Protein AF-A0AAF0T7L3-F1 (afdb_monomer_lite)

Structure (mmCIF, N/CA/C/O backbone):
data_AF-A0AAF0T7L3-F1
#
_entry.id   AF-A0AAF0T7L3-F1
#
loop_
_atom_site.group_PDB
_atom_site.id
_atom_site.type_symbol
_atom_site.label_atom_id
_atom_site.label_alt_id
_atom_site.label_comp_id
_atom_site.label_asym_id
_atom_site.label_entity_id
_atom_site.label_seq_id
_atom_site.pdbx_PDB_ins_code
_atom_site.Cartn_x
_atom_site.Cartn_y
_atom_site.Cartn_z
_atom_site.occupancy
_atom_site.B_iso_or_equiv
_atom_site.auth_seq_id
_atom_site.auth_comp_id
_atom_site.auth_asym_id
_atom_site.auth_atom_id
_atom_site.pdbx_PDB_model_num
ATOM 1 N N . MET A 1 1 ? -10.965 15.260 -5.613 1.00 55.06 1 MET A N 1
ATOM 2 C CA . MET A 1 1 ? -9.538 14.882 -5.713 1.00 55.06 1 MET A CA 1
ATOM 3 C C . MET A 1 1 ? -8.972 15.611 -6.918 1.00 55.06 1 MET A C 1
ATOM 5 O O . MET A 1 1 ? -9.676 15.633 -7.924 1.00 55.06 1 MET A O 1
ATOM 9 N N . PRO A 1 2 ? -7.806 16.272 -6.827 1.00 54.47 2 PRO A N 1
ATOM 10 C CA . PRO A 1 2 ? -7.209 16.888 -8.007 1.00 54.47 2 PRO A CA 1
ATOM 11 C C . PRO A 1 2 ? -6.922 15.802 -9.049 1.00 54.47 2 PRO A C 1
ATOM 13 O O . PRO A 1 2 ? -6.568 14.678 -8.690 1.00 54.47 2 PRO A O 1
ATOM 16 N N . ALA A 1 3 ? -7.136 16.120 -10.323 1.00 67.75 3 ALA A N 1
ATOM 17 C CA . ALA A 1 3 ? -6.813 15.218 -11.417 1.00 67.75 3 ALA A CA 1
ATOM 18 C C . ALA A 1 3 ? -5.291 15.032 -11.448 1.00 67.75 3 ALA A C 1
ATOM 20 O O . ALA A 1 3 ? -4.554 15.995 -11.653 1.00 67.75 3 ALA A O 1
ATOM 21 N N . VAL A 1 4 ? -4.827 13.815 -11.172 1.00 72.81 4 VAL A N 1
ATOM 22 C CA . VAL A 1 4 ? -3.407 13.473 -11.246 1.00 72.81 4 VAL A CA 1
ATOM 23 C C . VAL A 1 4 ? -3.105 13.069 -12.680 1.00 72.81 4 VAL A C 1
ATOM 25 O O . VAL A 1 4 ? -3.771 12.190 -13.228 1.00 72.81 4 VAL A O 1
ATOM 28 N N . GLU A 1 5 ? -2.133 13.732 -13.297 1.00 80.88 5 GLU A N 1
ATOM 29 C CA . GLU A 1 5 ? -1.705 13.391 -14.649 1.00 80.88 5 GLU A CA 1
ATOM 30 C C . GLU A 1 5 ? -1.101 11.974 -14.666 1.00 80.88 5 GLU A C 1
ATOM 32 O O . GLU A 1 5 ? -0.288 11.639 -13.800 1.00 80.88 5 GLU A O 1
ATOM 37 N N . PRO A 1 6 ? -1.493 11.111 -15.618 1.00 80.88 6 PRO A N 1
ATOM 38 C CA . PRO A 1 6 ? -0.963 9.757 -15.701 1.00 80.88 6 PRO A CA 1
ATOM 39 C C . PRO A 1 6 ? 0.529 9.770 -16.055 1.00 80.88 6 PRO A C 1
ATOM 41 O O . PRO A 1 6 ? 0.973 10.536 -16.911 1.00 80.88 6 PRO A O 1
ATOM 44 N N . ILE A 1 7 ? 1.310 8.887 -15.423 1.00 84.56 7 ILE A N 1
ATOM 45 C CA . ILE A 1 7 ? 2.744 8.762 -15.712 1.00 84.56 7 ILE A CA 1
ATOM 46 C C . ILE A 1 7 ? 2.921 8.119 -17.099 1.00 84.56 7 ILE A C 1
ATOM 48 O O . ILE A 1 7 ? 2.393 7.026 -17.327 1.00 84.56 7 ILE A O 1
ATOM 52 N N . PRO A 1 8 ? 3.661 8.746 -18.033 1.00 88.69 8 PRO A N 1
ATOM 53 C CA . PRO A 1 8 ? 3.904 8.167 -19.348 1.00 88.69 8 PRO A CA 1
ATOM 54 C C . PRO A 1 8 ? 4.745 6.887 -19.260 1.00 88.69 8 PRO A C 1
ATOM 56 O O . PRO A 1 8 ? 5.573 6.712 -18.364 1.00 88.69 8 PRO A O 1
ATOM 59 N N . VAL A 1 9 ? 4.572 5.995 -20.239 1.00 89.69 9 VAL A N 1
ATOM 60 C CA . VAL A 1 9 ? 5.360 4.758 -20.337 1.00 89.69 9 VAL A CA 1
ATOM 61 C C . VAL A 1 9 ? 6.842 5.099 -20.505 1.00 89.69 9 VAL A C 1
ATOM 63 O O . VAL A 1 9 ? 7.236 5.788 -21.448 1.00 89.69 9 VAL A O 1
ATOM 66 N N . LYS A 1 10 ? 7.676 4.600 -19.588 1.00 90.94 10 LYS A N 1
ATOM 67 C CA . LYS A 1 10 ? 9.114 4.881 -19.576 1.00 90.94 10 LYS A CA 1
ATOM 68 C C . LYS A 1 10 ? 9.876 3.957 -20.519 1.00 90.94 10 LYS A C 1
ATOM 70 O O . LYS A 1 10 ? 9.592 2.766 -20.615 1.00 90.94 10 LYS A O 1
ATOM 75 N N . GLN A 1 11 ? 10.891 4.515 -21.170 1.00 93.25 11 GLN A N 1
ATOM 76 C CA . GLN A 1 11 ? 11.819 3.754 -22.001 1.00 93.25 11 GLN A CA 1
ATOM 77 C C . GLN A 1 11 ? 12.811 2.971 -21.136 1.00 93.25 11 GLN A C 1
ATOM 79 O O . GLN A 1 11 ? 13.237 3.432 -20.072 1.00 93.25 11 GLN A O 1
ATOM 84 N N . VAL A 1 12 ? 13.198 1.788 -21.610 1.00 95.06 12 VAL A N 1
ATOM 85 C CA . VAL A 1 12 ? 14.233 0.973 -20.967 1.00 95.06 12 VAL A CA 1
ATOM 86 C C . VAL A 1 12 ? 15.594 1.626 -21.203 1.00 95.06 12 VAL A C 1
ATOM 88 O O . VAL A 1 12 ? 15.976 1.909 -22.334 1.00 95.06 12 VAL A O 1
ATOM 91 N N . SER A 1 13 ? 16.337 1.854 -20.125 1.00 94.69 13 SER A N 1
ATOM 92 C CA . SER A 1 13 ? 17.738 2.287 -20.162 1.00 94.69 13 SER A CA 1
ATOM 93 C C . SER A 1 13 ? 18.658 1.113 -19.835 1.00 94.69 13 SER A C 1
ATOM 95 O O . SER A 1 13 ? 18.217 0.144 -19.225 1.00 94.69 13 SER A O 1
ATOM 97 N N . TYR A 1 14 ? 19.936 1.189 -20.199 1.00 95.81 14 TYR A N 1
ATOM 98 C CA . TYR A 1 14 ? 20.910 0.138 -19.895 1.00 95.81 14 TYR A CA 1
ATOM 99 C C . TYR A 1 14 ? 21.999 0.672 -18.968 1.00 95.81 14 TYR A C 1
ATOM 101 O O . TYR A 1 14 ? 22.513 1.769 -19.171 1.00 95.81 14 TYR A O 1
ATOM 109 N N . ASN A 1 15 ? 22.357 -0.109 -17.949 1.00 93.19 15 ASN A N 1
ATOM 110 C CA . ASN A 1 15 ? 23.515 0.144 -17.096 1.00 93.19 15 ASN A CA 1
ATOM 111 C C . ASN A 1 15 ? 24.380 -1.112 -17.057 1.00 93.19 15 ASN A C 1
ATOM 113 O O . ASN A 1 15 ? 23.907 -2.154 -16.608 1.00 93.19 15 ASN A O 1
ATOM 117 N N . ASN A 1 16 ? 25.614 -1.028 -17.556 1.00 94.25 16 ASN A N 1
ATOM 118 C CA . ASN A 1 16 ? 26.521 -2.174 -17.695 1.00 94.25 16 ASN A CA 1
ATOM 119 C C . ASN A 1 16 ? 25.867 -3.378 -18.405 1.00 94.25 16 ASN A C 1
ATOM 121 O O . ASN A 1 16 ? 25.981 -4.515 -17.959 1.00 94.25 16 ASN A O 1
ATOM 125 N N . GLY A 1 17 ? 25.120 -3.118 -19.484 1.00 94.75 17 GLY A N 1
ATOM 126 C CA . GLY A 1 17 ? 24.410 -4.149 -20.252 1.00 94.75 17 GLY A CA 1
ATOM 127 C C . GLY A 1 17 ? 23.115 -4.672 -19.614 1.00 94.75 17 GLY A C 1
ATOM 128 O O . GLY A 1 17 ? 22.394 -5.427 -20.260 1.00 94.75 17 GLY A O 1
ATOM 129 N N . VAL A 1 18 ? 22.766 -4.248 -18.394 1.00 95.25 18 VAL A N 1
ATOM 130 C CA . VAL A 1 18 ? 21.532 -4.665 -17.709 1.00 95.25 18 VAL A CA 1
ATOM 131 C C . VAL A 1 18 ? 20.400 -3.665 -17.991 1.00 95.25 18 VAL A C 1
ATOM 133 O O . VAL A 1 18 ? 20.590 -2.468 -17.743 1.00 95.25 18 VAL A O 1
ATOM 136 N N . PRO A 1 19 ? 19.225 -4.11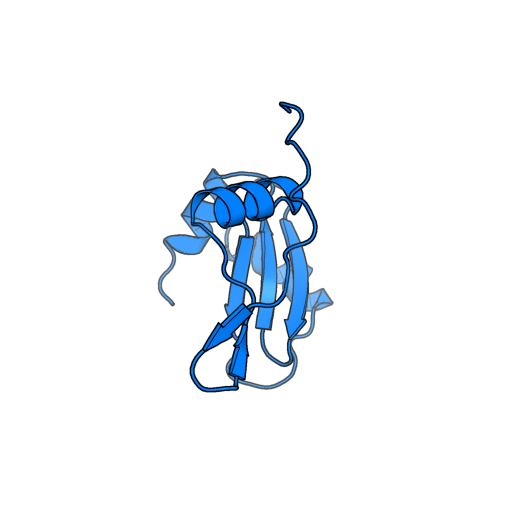0 -18.481 1.00 96.88 19 PRO A N 1
ATOM 137 C CA . PRO A 1 19 ? 18.078 -3.234 -18.698 1.00 96.88 19 PRO A CA 1
ATOM 138 C C . PRO A 1 19 ? 17.487 -2.758 -17.364 1.00 96.88 19 PRO A C 1
ATOM 140 O O . PRO A 1 19 ? 17.294 -3.541 -16.434 1.00 96.88 19 PRO A O 1
ATOM 143 N N . ARG A 1 20 ? 17.165 -1.467 -17.272 1.00 95.12 20 ARG A N 1
ATOM 144 C CA . ARG A 1 20 ? 16.560 -0.828 -16.098 1.00 95.12 20 ARG A CA 1
ATOM 145 C C . ARG A 1 20 ? 15.579 0.273 -16.504 1.00 95.12 20 ARG A C 1
ATOM 147 O O . ARG A 1 20 ? 15.814 1.018 -17.458 1.00 95.12 20 ARG A O 1
ATOM 154 N N . ILE A 1 21 ? 14.531 0.442 -15.707 1.00 94.56 21 ILE A N 1
ATOM 155 C CA . ILE A 1 21 ? 13.641 1.606 -15.752 1.00 94.56 21 ILE A CA 1
ATOM 156 C C . ILE A 1 21 ? 13.961 2.461 -14.526 1.00 94.56 21 ILE A C 1
ATOM 158 O O . ILE A 1 21 ? 14.018 1.944 -13.412 1.00 94.56 21 ILE A O 1
ATOM 162 N N . VAL A 1 22 ? 14.214 3.752 -14.733 1.00 91.88 22 VAL A N 1
ATOM 163 C CA . VAL A 1 22 ? 14.552 4.690 -13.654 1.00 91.88 22 VAL A CA 1
ATOM 164 C C . VAL A 1 22 ? 13.309 5.483 -13.285 1.00 91.88 22 VAL A C 1
ATOM 166 O O . VAL A 1 22 ? 12.655 6.015 -14.175 1.00 91.88 22 VAL A O 1
ATOM 169 N N . TRP A 1 23 ? 13.008 5.601 -11.996 1.00 92.31 23 TRP A N 1
ATOM 170 C CA . TRP A 1 23 ? 11.897 6.400 -11.476 1.00 92.31 23 TRP A CA 1
ATOM 171 C C . TRP A 1 23 ? 12.446 7.524 -10.603 1.00 92.31 23 TRP A C 1
ATOM 173 O O . TRP A 1 23 ? 13.374 7.308 -9.826 1.00 92.31 23 TRP A O 1
ATOM 183 N N . THR A 1 24 ? 11.898 8.722 -10.762 1.00 92.69 24 THR A N 1
ATOM 184 C CA . THR A 1 24 ? 12.144 9.857 -9.870 1.00 92.69 24 THR A CA 1
ATOM 185 C C . THR A 1 24 ? 11.244 9.754 -8.643 1.00 92.69 24 THR A C 1
ATOM 187 O O . THR A 1 24 ? 10.174 9.154 -8.707 1.00 92.69 24 THR A O 1
ATOM 190 N N . GLU A 1 25 ? 11.648 10.373 -7.537 1.00 92.38 25 GLU A N 1
ATOM 191 C CA . GLU A 1 25 ? 10.846 10.418 -6.307 1.00 92.38 25 GLU A CA 1
ATOM 192 C C . GLU A 1 25 ? 9.446 10.996 -6.562 1.00 92.38 25 GLU A C 1
ATOM 194 O O . GLU A 1 25 ? 8.448 10.369 -6.226 1.00 92.38 25 GLU A O 1
ATOM 199 N N . LYS A 1 26 ? 9.362 12.096 -7.323 1.00 91.38 26 LYS A N 1
ATOM 200 C CA . LYS A 1 26 ? 8.087 12.707 -7.729 1.00 91.38 26 LYS A CA 1
ATOM 201 C C . LYS A 1 26 ? 7.171 11.741 -8.493 1.00 91.38 26 LYS A C 1
ATOM 203 O O . LYS A 1 26 ? 5.960 11.765 -8.300 1.00 91.38 26 LYS A O 1
ATOM 208 N N . GLU A 1 27 ? 7.721 10.913 -9.382 1.00 92.12 27 GLU A N 1
ATOM 209 C CA . GLU A 1 27 ? 6.931 9.899 -10.094 1.00 92.12 27 GLU A CA 1
ATOM 210 C C . GLU A 1 27 ? 6.443 8.802 -9.144 1.00 92.12 27 GLU A C 1
ATOM 212 O O . GLU A 1 27 ? 5.308 8.352 -9.270 1.00 92.12 27 GLU A O 1
ATOM 217 N N . VAL A 1 28 ? 7.270 8.390 -8.180 1.00 90.75 28 VAL A N 1
ATOM 218 C CA . VAL A 1 28 ? 6.878 7.410 -7.159 1.00 90.75 28 VAL A CA 1
ATOM 219 C C . VAL A 1 28 ? 5.749 7.963 -6.287 1.00 90.75 28 VAL A C 1
ATOM 221 O O . VAL A 1 28 ? 4.741 7.281 -6.102 1.00 90.75 28 VAL A O 1
ATOM 224 N N . ASP A 1 29 ? 5.859 9.208 -5.827 1.00 90.44 29 ASP A N 1
ATOM 225 C CA . ASP A 1 29 ? 4.814 9.882 -5.049 1.00 90.44 29 ASP A CA 1
ATOM 226 C C . ASP A 1 29 ? 3.510 9.990 -5.836 1.00 90.44 29 ASP A C 1
ATOM 228 O O . ASP A 1 29 ? 2.427 9.702 -5.323 1.00 90.44 29 ASP A O 1
ATOM 232 N N . MET A 1 30 ? 3.610 10.344 -7.118 1.00 91.00 30 MET A N 1
ATOM 233 C CA . MET A 1 30 ? 2.453 10.421 -7.998 1.00 91.00 30 MET A CA 1
ATOM 234 C C . MET A 1 30 ? 1.788 9.053 -8.165 1.00 91.00 30 MET A C 1
ATOM 236 O O . MET A 1 30 ? 0.562 8.954 -8.090 1.00 91.00 30 MET A O 1
ATOM 240 N N . MET A 1 31 ? 2.577 7.986 -8.307 1.00 90.00 31 MET A N 1
ATOM 241 C CA . MET A 1 31 ? 2.044 6.631 -8.417 1.00 90.00 31 MET A CA 1
ATOM 242 C C . MET A 1 31 ? 1.383 6.162 -7.119 1.00 90.00 31 MET A C 1
ATOM 244 O O . MET A 1 31 ? 0.320 5.546 -7.164 1.00 90.00 31 MET A O 1
ATOM 248 N N . ASN A 1 32 ? 1.945 6.517 -5.960 1.00 90.81 32 ASN A N 1
ATOM 249 C CA . ASN A 1 32 ? 1.317 6.254 -4.666 1.00 90.81 32 ASN A CA 1
ATOM 250 C C . ASN A 1 32 ? -0.059 6.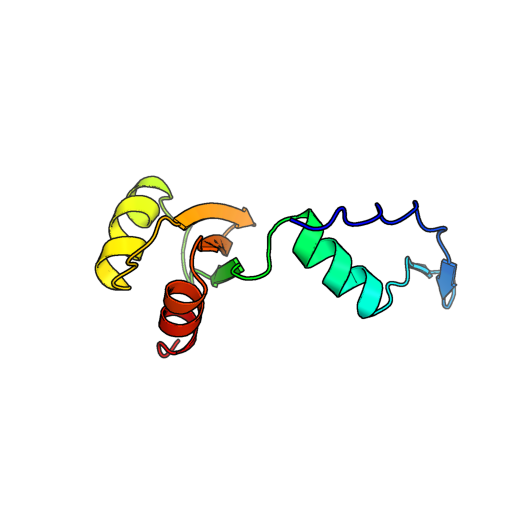923 -4.562 1.00 90.81 32 ASN A C 1
ATOM 252 O O . ASN A 1 32 ? -0.970 6.350 -3.966 1.00 90.81 32 ASN A O 1
ATOM 256 N N . ILE A 1 33 ? -0.238 8.103 -5.164 1.00 90.38 33 ILE A N 1
ATOM 257 C CA . ILE A 1 33 ? -1.539 8.777 -5.201 1.00 90.38 33 ILE A CA 1
ATOM 258 C C . ILE A 1 33 ? -2.503 8.088 -6.169 1.00 90.38 33 ILE A C 1
ATOM 260 O O . ILE A 1 33 ? -3.641 7.816 -5.786 1.00 90.38 33 ILE A O 1
ATOM 264 N N . ILE A 1 34 ? -2.054 7.782 -7.392 1.00 90.00 34 ILE A N 1
ATOM 265 C CA . ILE A 1 34 ? -2.866 7.130 -8.436 1.00 90.00 34 ILE A CA 1
ATOM 266 C C . ILE A 1 34 ? -3.383 5.770 -7.954 1.00 90.00 34 ILE A C 1
ATOM 268 O O . ILE A 1 34 ? -4.570 5.473 -8.073 1.00 90.00 34 ILE A O 1
ATOM 272 N N . GLU A 1 35 ? -2.510 4.968 -7.347 1.00 89.62 35 GLU A N 1
ATOM 273 C CA . GLU A 1 35 ? -2.847 3.640 -6.827 1.00 89.62 35 GLU A CA 1
ATOM 274 C C . GLU A 1 35 ? -3.538 3.693 -5.455 1.00 89.62 35 GLU A C 1
ATOM 276 O O . GLU A 1 35 ? -3.988 2.668 -4.929 1.00 89.62 35 GLU A O 1
ATOM 281 N N . ASN A 1 36 ? -3.670 4.891 -4.875 1.00 90.31 36 ASN A N 1
ATOM 282 C CA . ASN A 1 36 ? -4.263 5.156 -3.568 1.00 90.31 36 ASN A CA 1
ATOM 283 C C . ASN A 1 36 ? -3.586 4.332 -2.438 1.00 90.31 36 ASN A C 1
ATOM 285 O O . ASN A 1 36 ? -4.224 3.570 -1.699 1.00 90.31 36 ASN A O 1
ATOM 289 N N . LEU A 1 37 ? -2.254 4.431 -2.377 1.00 92.56 37 LEU A N 1
ATOM 290 C CA . LEU A 1 37 ? -1.341 3.712 -1.478 1.00 92.56 37 LEU A CA 1
ATOM 291 C C . LEU A 1 37 ? -0.784 4.579 -0.337 1.00 92.56 37 LEU A C 1
ATOM 293 O O . LEU A 1 37 ? 0.036 4.099 0.438 1.00 92.56 37 LEU A O 1
ATOM 297 N N . GLN A 1 38 ? -1.229 5.829 -0.197 1.00 92.75 38 GLN A N 1
ATOM 298 C CA . GLN A 1 38 ? -0.719 6.774 0.809 1.00 92.75 38 GLN A CA 1
ATOM 299 C C . GLN A 1 38 ? -0.877 6.248 2.242 1.00 92.75 38 GLN A C 1
ATOM 301 O O . GLN A 1 38 ? -0.048 6.520 3.102 1.00 92.75 38 GLN A O 1
ATOM 306 N N . TYR A 1 39 ? -1.930 5.464 2.480 1.00 94.94 39 TYR A N 1
ATOM 307 C CA . TYR A 1 39 ? -2.244 4.854 3.773 1.00 94.94 39 TYR A CA 1
ATOM 308 C C . TYR A 1 39 ? -2.151 3.325 3.706 1.00 94.94 39 TYR A C 1
ATOM 310 O O . TYR A 1 39 ? -2.965 2.607 4.294 1.00 94.94 39 TYR A O 1
ATOM 318 N N . ALA A 1 40 ? -1.204 2.813 2.917 1.00 95.25 40 ALA A N 1
ATOM 319 C CA . ALA A 1 40 ? -0.971 1.386 2.775 1.00 95.25 40 ALA A CA 1
ATOM 320 C C . ALA A 1 40 ? 0.123 0.889 3.730 1.00 95.25 40 ALA A C 1
ATOM 322 O O . ALA A 1 40 ? 1.187 1.489 3.850 1.00 95.25 40 ALA A O 1
ATOM 323 N N . VAL A 1 41 ? -0.119 -0.255 4.368 1.00 94.12 41 VAL A N 1
ATOM 324 C CA . VAL A 1 41 ? 0.837 -0.960 5.229 1.00 94.12 41 VAL A CA 1
ATOM 325 C C . VAL A 1 41 ? 1.053 -2.365 4.687 1.00 94.12 41 VAL A C 1
ATOM 327 O O . VAL A 1 41 ? 0.103 -3.060 4.318 1.00 94.12 41 VAL A O 1
ATOM 330 N N . VAL A 1 42 ? 2.311 -2.800 4.657 1.00 93.19 42 VAL A N 1
ATOM 331 C CA . VAL A 1 42 ? 2.671 -4.178 4.315 1.00 93.19 42 VAL A CA 1
ATOM 332 C C . VAL A 1 42 ? 2.918 -4.957 5.600 1.00 93.19 42 VAL A C 1
ATOM 334 O O . VAL A 1 42 ? 3.885 -4.703 6.312 1.00 93.19 42 VAL A O 1
ATOM 337 N N . GLY A 1 43 ? 2.051 -5.928 5.880 1.00 91.19 43 GLY A N 1
ATOM 338 C CA . GLY A 1 43 ? 2.217 -6.857 6.996 1.00 91.19 43 GLY A CA 1
ATOM 339 C C . GLY A 1 43 ? 2.941 -8.121 6.542 1.00 91.19 43 GLY A C 1
ATOM 340 O O . GLY A 1 43 ? 2.564 -8.707 5.527 1.00 91.19 43 GLY A O 1
ATOM 341 N N . LYS A 1 44 ? 3.964 -8.562 7.281 1.00 91.12 44 LYS A N 1
ATOM 342 C CA . LYS A 1 44 ? 4.703 -9.806 7.011 1.00 91.12 44 LYS A CA 1
ATOM 343 C C . LYS A 1 44 ? 4.430 -10.836 8.104 1.00 91.12 44 LYS A C 1
ATOM 345 O O . LYS A 1 44 ? 4.705 -10.586 9.269 1.00 91.12 44 LYS A O 1
ATOM 350 N N . PHE A 1 45 ? 3.991 -12.025 7.709 1.00 88.56 45 PHE A N 1
ATOM 351 C CA . PHE A 1 45 ? 3.788 -13.155 8.610 1.00 88.56 45 PHE A CA 1
ATOM 352 C C . PHE A 1 45 ? 5.011 -14.070 8.638 1.00 88.56 45 PHE A C 1
ATOM 354 O O . PHE A 1 45 ? 5.607 -14.396 7.606 1.00 88.56 45 PHE A O 1
ATOM 361 N N . SER A 1 46 ? 5.381 -14.516 9.836 1.00 85.38 46 SER A N 1
ATOM 362 C CA . SER A 1 46 ? 6.521 -15.417 10.033 1.00 85.38 46 SER A CA 1
ATOM 363 C C . SER A 1 46 ? 6.262 -16.809 9.453 1.00 85.38 46 SER A C 1
ATOM 365 O O . SER A 1 46 ? 7.162 -17.395 8.846 1.00 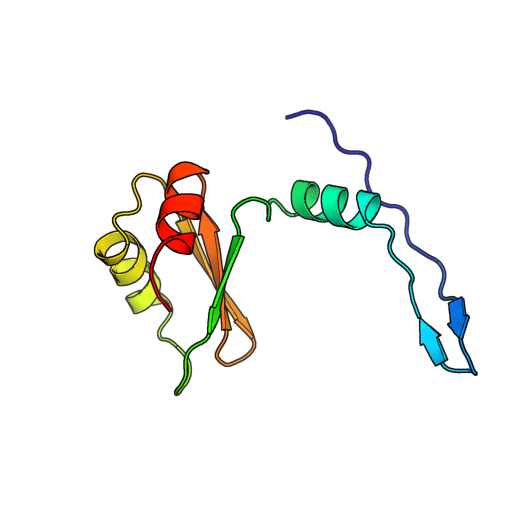85.38 46 SER A O 1
ATOM 367 N N . TYR A 1 47 ? 5.028 -17.311 9.551 1.00 80.88 47 TYR A N 1
ATOM 368 C CA . TYR A 1 47 ? 4.674 -18.692 9.220 1.00 80.88 47 TYR A CA 1
ATOM 369 C C . TYR A 1 47 ? 3.440 -18.781 8.324 1.00 80.88 47 TYR A C 1
ATOM 371 O O . TYR A 1 47 ? 2.505 -18.003 8.472 1.00 80.88 47 TYR A O 1
ATOM 379 N N . GLY A 1 48 ? 3.446 -19.773 7.430 1.00 78.31 48 GLY A N 1
ATOM 380 C CA . GLY A 1 48 ? 2.278 -20.142 6.631 1.00 78.31 48 GLY A CA 1
ATOM 381 C C . GLY A 1 48 ? 1.780 -19.070 5.661 1.00 78.31 48 GLY A C 1
ATOM 382 O O . GLY A 1 48 ? 2.434 -18.053 5.421 1.00 78.31 48 GLY A O 1
ATOM 383 N N . TRP A 1 49 ? 0.630 -19.364 5.060 1.00 73.31 49 TRP A N 1
ATOM 3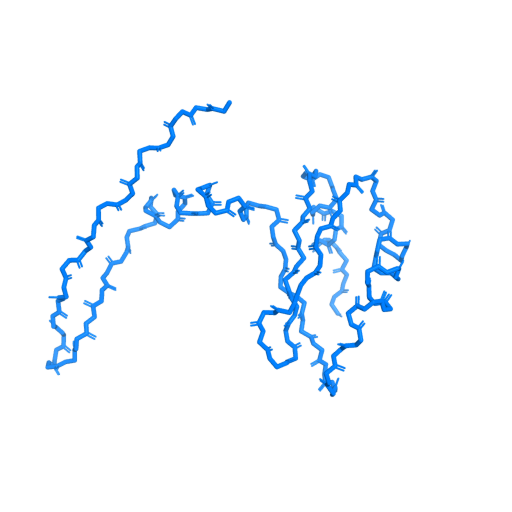84 C CA . TRP A 1 49 ? -0.192 -18.383 4.363 1.00 73.31 49 TRP A CA 1
ATOM 385 C C . TRP A 1 49 ? -1.218 -17.858 5.364 1.00 73.31 49 TRP A C 1
ATOM 387 O O . TRP A 1 49 ? -1.836 -18.676 6.046 1.00 73.31 49 TRP A O 1
ATOM 397 N N . PRO A 1 50 ? -1.384 -16.536 5.489 1.00 79.56 50 PRO A N 1
ATOM 398 C CA . PRO A 1 50 ? -2.390 -15.999 6.386 1.00 79.56 50 PRO A CA 1
ATOM 399 C C . PRO A 1 50 ? -3.800 -16.316 5.872 1.00 79.56 50 PRO A C 1
ATOM 401 O O . PRO A 1 50 ? -4.065 -16.162 4.676 1.00 79.56 50 PRO A O 1
ATOM 404 N N . ASP A 1 51 ? -4.704 -16.700 6.773 1.00 89.00 51 ASP A N 1
ATOM 405 C CA . ASP A 1 51 ? -6.135 -16.762 6.472 1.00 89.00 51 ASP A CA 1
ATOM 406 C C . ASP A 1 51 ? -6.673 -15.330 6.348 1.00 89.00 51 ASP A C 1
ATOM 408 O O . ASP A 1 51 ? -6.820 -14.602 7.331 1.00 89.00 51 ASP A O 1
ATOM 412 N N . LEU A 1 52 ? -6.913 -14.887 5.112 1.00 90.50 52 LEU A N 1
ATOM 413 C CA . LEU A 1 52 ? -7.351 -13.519 4.850 1.00 90.50 52 LEU A CA 1
ATOM 414 C C . LEU A 1 52 ? -8.715 -13.202 5.462 1.00 90.50 52 LEU A C 1
ATOM 416 O O . LEU A 1 52 ? -8.938 -12.044 5.815 1.00 90.50 52 LEU A O 1
ATOM 420 N N . ASP A 1 53 ? -9.618 -14.173 5.562 1.00 92.81 53 ASP A N 1
ATOM 421 C CA . ASP A 1 53 ? -10.959 -13.926 6.084 1.00 92.81 53 ASP A CA 1
ATOM 422 C C . ASP A 1 53 ? -10.911 -13.745 7.598 1.00 92.81 53 ASP A C 1
ATOM 424 O O . ASP A 1 53 ? -11.511 -12.804 8.126 1.00 92.81 53 ASP A O 1
ATOM 428 N N . GLU A 1 54 ? -10.088 -14.536 8.287 1.00 92.62 54 GLU A N 1
ATOM 429 C CA . GLU A 1 54 ? -9.794 -14.303 9.698 1.00 92.62 54 GLU A CA 1
ATOM 430 C C . GLU A 1 54 ? -9.118 -12.939 9.908 1.00 92.62 54 GLU A C 1
ATOM 432 O O . GLU A 1 54 ? -9.551 -12.147 10.748 1.00 92.62 54 GLU A O 1
ATOM 437 N N . LEU A 1 55 ? -8.101 -12.605 9.110 1.00 92.31 55 LEU A N 1
ATOM 438 C CA . LEU A 1 55 ? -7.390 -11.332 9.237 1.00 92.31 55 LEU A CA 1
ATOM 439 C C . LEU A 1 55 ? -8.285 -10.111 9.020 1.00 92.31 55 LEU A C 1
ATOM 441 O O . LEU A 1 55 ? -8.153 -9.125 9.746 1.00 92.31 55 LEU A O 1
ATOM 445 N N . ARG A 1 56 ? -9.205 -10.170 8.051 1.00 94.69 56 ARG A N 1
ATOM 446 C CA . ARG A 1 56 ? -10.198 -9.111 7.799 1.00 94.69 56 ARG A CA 1
ATOM 447 C C . ARG A 1 56 ? -11.100 -8.863 9.001 1.00 94.69 56 ARG A C 1
ATOM 449 O O . ARG A 1 56 ? -11.565 -7.744 9.178 1.00 94.69 56 ARG A O 1
ATOM 456 N N . ILE A 1 57 ? -11.320 -9.871 9.842 1.00 93.62 57 ILE A N 1
ATOM 457 C CA . ILE A 1 57 ? -12.101 -9.741 11.074 1.00 93.62 57 ILE A CA 1
ATOM 458 C C . ILE A 1 57 ? -11.216 -9.267 12.232 1.00 93.62 57 ILE A C 1
ATOM 460 O O . ILE A 1 57 ? -11.634 -8.411 13.014 1.00 93.62 57 ILE A O 1
ATOM 464 N N . GLN A 1 58 ? -10.016 -9.833 12.373 1.00 92.88 58 GLN A N 1
ATOM 465 C CA . GLN A 1 58 ? -9.172 -9.635 13.552 1.00 92.88 58 GLN A CA 1
ATOM 466 C C . GLN A 1 58 ? -8.396 -8.319 13.525 1.00 92.88 58 GLN A C 1
ATOM 468 O O . GLN A 1 58 ? -8.382 -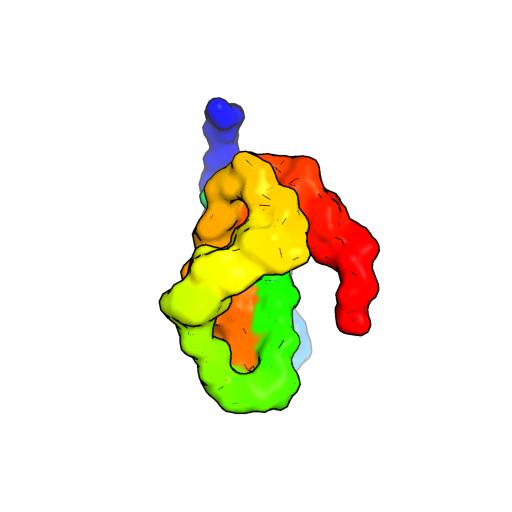7.613 14.531 1.00 92.88 58 GLN A O 1
ATOM 473 N N . ILE A 1 59 ? -7.787 -7.950 12.394 1.00 91.19 59 ILE A N 1
ATOM 474 C CA . ILE A 1 59 ? -6.926 -6.761 12.306 1.00 91.19 59 ILE A CA 1
ATOM 475 C C . ILE A 1 59 ? -7.684 -5.473 12.665 1.00 91.19 59 ILE A C 1
ATOM 477 O O . ILE A 1 59 ? -7.190 -4.729 13.515 1.00 91.19 59 ILE A O 1
ATOM 481 N N . PRO A 1 60 ? -8.885 -5.194 12.115 1.00 93.31 60 PRO A N 1
ATOM 482 C CA . PRO A 1 60 ? -9.621 -3.986 12.483 1.00 93.31 60 PRO A CA 1
ATOM 483 C C . PRO A 1 60 ? -9.930 -3.914 13.982 1.00 93.31 60 PRO A C 1
ATOM 485 O O . PRO A 1 60 ? -9.782 -2.857 14.593 1.00 93.31 60 PRO A O 1
ATOM 488 N N . LYS A 1 61 ? -10.293 -5.054 14.589 1.00 92.00 61 LYS A N 1
ATOM 489 C CA . LYS A 1 61 ? -10.623 -5.159 16.017 1.00 92.00 61 LYS A CA 1
ATOM 490 C C . LYS A 1 61 ? -9.398 -4.955 16.904 1.00 92.00 61 LYS A C 1
ATOM 492 O O . LYS A 1 61 ? -9.426 -4.121 17.802 1.00 92.00 61 LYS A O 1
ATOM 497 N N . GLN A 1 62 ? -8.319 -5.693 16.651 1.00 89.81 62 GLN A N 1
ATOM 498 C CA . GLN A 1 62 ? -7.108 -5.664 17.478 1.00 89.81 62 GLN A CA 1
ATOM 499 C C . GLN A 1 62 ? -6.362 -4.333 17.364 1.00 89.81 62 GLN A C 1
ATOM 501 O O . GLN A 1 62 ? -5.767 -3.852 18.329 1.00 89.81 62 GLN A O 1
ATOM 506 N N . CYS A 1 63 ? -6.407 -3.713 16.187 1.00 88.88 63 CYS A N 1
ATOM 507 C CA . CYS A 1 63 ? -5.732 -2.448 15.948 1.00 88.88 63 CYS A CA 1
ATOM 508 C C . CYS A 1 63 ? -6.621 -1.234 16.226 1.00 88.88 63 CYS A C 1
ATOM 510 O O . CYS A 1 63 ? -6.119 -0.116 16.143 1.00 88.88 63 CYS A O 1
ATOM 512 N N . ASN A 1 64 ? -7.878 -1.444 16.636 1.00 91.88 64 ASN A N 1
ATOM 513 C CA . ASN A 1 64 ? -8.851 -0.393 16.928 1.00 91.88 64 ASN A CA 1
ATOM 514 C C . ASN A 1 64 ? -9.021 0.583 15.748 1.00 91.88 64 ASN A C 1
ATOM 516 O O . ASN A 1 64 ? -8.939 1.801 15.910 1.00 91.88 64 ASN A O 1
ATOM 520 N N . VAL A 1 65 ? -9.191 0.022 14.548 1.00 93.38 65 VAL A N 1
ATOM 521 C CA . VAL A 1 65 ? -9.392 0.778 13.307 1.00 93.38 65 VAL A CA 1
ATOM 522 C C . VAL A 1 65 ? -10.777 1.421 13.353 1.00 93.38 65 VAL A C 1
ATOM 524 O O . VAL A 1 65 ? -11.780 0.732 13.530 1.00 93.38 65 VAL A O 1
ATOM 527 N N . LYS A 1 66 ? -10.833 2.748 13.223 1.00 93.62 66 LYS A N 1
ATOM 528 C CA . LYS A 1 66 ? -12.073 3.533 13.307 1.00 93.62 66 LYS A CA 1
ATOM 529 C C . LYS A 1 66 ? -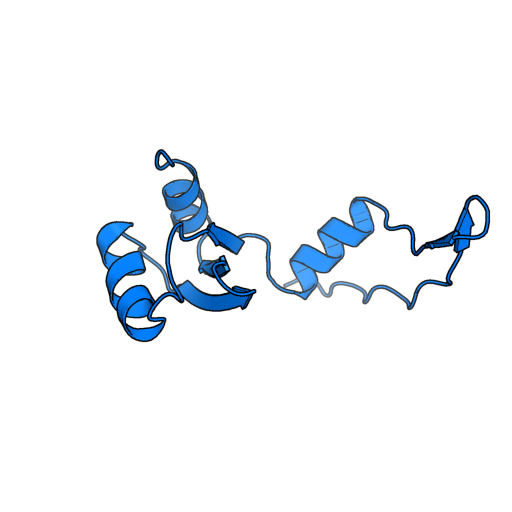12.783 3.661 11.959 1.00 93.62 66 LYS A C 1
ATOM 531 O O . LYS A 1 66 ? -13.996 3.863 11.923 1.00 93.62 66 LYS A O 1
ATOM 536 N N . GLY A 1 67 ? -12.024 3.685 10.868 1.00 92.31 67 GLY A N 1
ATOM 537 C CA . GLY A 1 67 ? -12.520 3.718 9.497 1.00 92.31 67 GLY A CA 1
ATOM 538 C C . GLY A 1 67 ? -12.651 2.326 8.886 1.00 92.31 67 GLY A C 1
ATOM 539 O O . GLY A 1 67 ? -12.585 1.309 9.569 1.00 92.31 67 GLY A O 1
ATOM 540 N N . ASP A 1 68 ? -12.822 2.291 7.567 1.00 92.44 68 ASP A N 1
ATOM 541 C CA . ASP A 1 68 ? -12.749 1.046 6.802 1.00 92.44 68 ASP A CA 1
ATOM 542 C C . ASP A 1 68 ? -11.290 0.739 6.421 1.00 92.44 68 ASP A C 1
ATOM 544 O O . ASP A 1 68 ? -10.477 1.658 6.227 1.00 92.44 68 ASP A O 1
ATOM 548 N N . CYS A 1 69 ? -10.958 -0.545 6.288 1.00 94.12 69 CYS A N 1
ATOM 549 C CA . CYS A 1 69 ? -9.672 -0.984 5.768 1.00 94.12 69 CYS A CA 1
ATOM 550 C C . CYS A 1 69 ? -9.808 -2.200 4.844 1.00 94.12 69 CYS A C 1
ATOM 552 O O . CYS A 1 69 ? -10.548 -3.149 5.093 1.00 94.12 69 CYS A O 1
ATOM 554 N N . LYS A 1 70 ? -9.050 -2.182 3.746 1.00 94.88 70 LYS A N 1
ATOM 555 C CA . LYS A 1 70 ? -9.014 -3.279 2.775 1.00 94.88 70 LYS A CA 1
ATOM 556 C C . LYS A 1 70 ? -7.782 -4.129 3.013 1.00 94.88 70 LYS A C 1
ATOM 558 O O . LYS A 1 70 ? -6.668 -3.614 2.962 1.00 94.88 70 LYS A O 1
ATOM 563 N N . ILE A 1 71 ? -7.989 -5.428 3.218 1.00 94.94 71 ILE A N 1
ATOM 564 C CA . ILE A 1 71 ? -6.913 -6.398 3.441 1.00 94.94 71 ILE A CA 1
ATOM 565 C C . ILE A 1 71 ? -6.892 -7.407 2.296 1.00 94.94 71 ILE A C 1
ATOM 567 O O . ILE A 1 71 ? -7.893 -8.076 2.002 1.00 94.94 71 ILE A O 1
ATOM 571 N N . GLY A 1 72 ? -5.737 -7.506 1.646 1.00 93.38 72 GLY A N 1
ATOM 572 C CA . GLY A 1 72 ? -5.496 -8.415 0.534 1.00 93.38 72 GLY A CA 1
ATOM 573 C C . GLY A 1 72 ? -4.130 -9.079 0.617 1.00 93.38 72 GLY A C 1
ATOM 574 O O . GLY A 1 72 ? -3.231 -8.623 1.322 1.00 93.38 72 GLY A O 1
ATOM 575 N N . LEU A 1 73 ? -3.966 -10.169 -0.126 1.00 92.00 73 LEU A N 1
ATOM 576 C CA . LEU A 1 73 ? -2.669 -10.808 -0.288 1.00 92.00 73 LEU A CA 1
ATOM 577 C C . LEU A 1 73 ? -1.791 -9.957 -1.213 1.00 92.00 73 LEU A C 1
ATOM 579 O O . LEU A 1 73 ? -2.215 -9.604 -2.310 1.00 92.00 73 LEU A O 1
ATOM 583 N N . LEU A 1 74 ? -0.552 -9.688 -0.798 1.00 90.88 74 LEU A N 1
ATOM 584 C CA . LEU A 1 74 ? 0.456 -9.078 -1.662 1.00 90.88 74 LEU A CA 1
ATOM 585 C C . LEU A 1 74 ? 1.326 -10.158 -2.314 1.00 90.88 74 LEU A C 1
ATOM 587 O O . LEU A 1 74 ? 1.399 -10.245 -3.536 1.00 90.88 74 LEU A O 1
ATOM 591 N N . ARG A 1 75 ? 1.986 -10.998 -1.500 1.00 86.88 75 ARG A N 1
ATOM 592 C CA . ARG A 1 75 ? 2.852 -12.110 -1.951 1.00 86.88 75 ARG A CA 1
ATOM 593 C C . ARG A 1 75 ? 3.115 -13.110 -0.832 1.00 86.88 75 ARG A C 1
ATOM 595 O O . ARG A 1 75 ? 3.621 -12.690 0.200 1.00 86.88 75 ARG A O 1
ATOM 602 N N . LYS A 1 76 ? 2.970 -14.422 -1.068 1.00 85.44 76 LYS A N 1
ATOM 603 C CA . LYS A 1 76 ? 3.297 -15.511 -0.111 1.00 85.44 76 LYS A CA 1
ATOM 604 C C . LYS A 1 76 ? 2.848 -15.190 1.330 1.00 85.44 76 LYS A C 1
ATOM 606 O O . LYS A 1 76 ? 1.697 -15.404 1.666 1.00 85.44 76 LYS A O 1
ATOM 611 N N . ARG A 1 77 ? 3.757 -14.654 2.157 1.00 89.19 77 ARG A N 1
ATOM 612 C CA . ARG A 1 77 ? 3.539 -14.300 3.572 1.00 89.19 77 ARG A CA 1
ATOM 613 C C . ARG A 1 77 ? 3.309 -12.804 3.829 1.00 89.19 77 ARG A C 1
ATOM 615 O O . ARG A 1 77 ? 3.403 -12.367 4.968 1.00 89.19 77 ARG A O 1
ATOM 622 N N . HIS A 1 78 ? 3.085 -12.012 2.788 1.00 92.19 78 HIS A N 1
ATOM 623 C CA . HIS A 1 78 ? 2.857 -10.573 2.877 1.00 92.19 78 HIS A CA 1
ATOM 624 C C . HIS A 1 78 ? 1.413 -10.251 2.530 1.00 92.19 78 HIS A C 1
ATOM 626 O O . HIS A 1 78 ? 0.914 -10.676 1.481 1.00 92.19 78 HIS A O 1
ATOM 632 N N . ILE A 1 79 ? 0.789 -9.448 3.380 1.00 93.88 79 ILE A N 1
ATOM 633 C CA . ILE A 1 79 ? -0.506 -8.826 3.130 1.00 93.88 79 ILE A CA 1
ATOM 634 C C . ILE A 1 79 ? -0.313 -7.343 2.845 1.00 93.88 79 ILE A C 1
ATOM 636 O O . ILE A 1 79 ? 0.635 -6.722 3.327 1.00 93.88 79 ILE A O 1
ATOM 640 N N . LEU A 1 80 ? -1.237 -6.786 2.078 1.00 95.12 80 LEU A N 1
ATOM 641 C CA . LEU A 1 80 ? -1.402 -5.357 1.901 1.00 95.12 80 LEU A CA 1
ATOM 642 C C . LEU A 1 80 ? -2.656 -4.931 2.662 1.00 95.12 80 LEU A C 1
ATOM 644 O O . LEU A 1 80 ? -3.741 -5.461 2.415 1.00 95.12 80 LEU A O 1
ATOM 648 N N . ILE A 1 81 ? -2.496 -3.975 3.568 1.00 95.19 81 ILE A N 1
ATOM 649 C CA . ILE A 1 81 ? -3.585 -3.338 4.305 1.00 95.19 81 ILE A CA 1
ATOM 650 C C . ILE A 1 81 ? -3.686 -1.905 3.800 1.00 95.19 81 ILE A C 1
ATOM 652 O O . ILE A 1 81 ? -2.684 -1.202 3.766 1.00 95.19 81 ILE A O 1
ATOM 656 N N . ARG A 1 82 ? -4.875 -1.464 3.399 1.00 95.94 82 ARG A N 1
ATOM 657 C CA . ARG A 1 82 ? -5.122 -0.092 2.939 1.00 95.94 82 ARG A CA 1
ATOM 658 C C . ARG A 1 82 ? -6.168 0.550 3.825 1.00 95.94 82 ARG A C 1
ATOM 660 O O . ARG A 1 82 ? -7.308 0.087 3.842 1.00 95.94 82 ARG A O 1
ATOM 667 N N . PHE A 1 83 ? -5.785 1.598 4.541 1.00 95.69 83 PHE A N 1
ATOM 668 C CA . PHE A 1 83 ? -6.701 2.352 5.387 1.00 95.69 83 PHE A CA 1
ATOM 669 C C . PHE A 1 83 ? -7.392 3.456 4.598 1.00 95.69 83 PHE A C 1
ATOM 671 O O . PHE A 1 83 ? -6.844 4.013 3.649 1.00 95.69 83 PHE A O 1
ATOM 678 N N . THR A 1 84 ? -8.614 3.779 5.009 1.00 94.25 84 THR A N 1
ATOM 679 C CA . THR A 1 84 ? -9.345 4.941 4.485 1.00 94.25 84 THR A CA 1
ATOM 680 C C . THR A 1 84 ? -8.998 6.236 5.215 1.00 94.25 84 THR A C 1
ATOM 682 O O . THR A 1 84 ? -9.160 7.312 4.645 1.00 94.25 84 THR A O 1
ATOM 685 N N . ARG A 1 85 ? -8.519 6.144 6.463 1.00 94.56 85 ARG A N 1
ATOM 686 C CA . ARG A 1 85 ? -8.182 7.286 7.319 1.00 94.56 85 ARG A CA 1
ATOM 687 C C . ARG A 1 85 ? -6.701 7.288 7.668 1.00 94.56 85 ARG A C 1
ATOM 689 O O . ARG A 1 85 ? -6.143 6.257 8.038 1.00 94.56 85 ARG A O 1
ATOM 696 N N . GLU A 1 86 ? -6.109 8.474 7.637 1.00 94.56 86 GLU A N 1
ATOM 697 C CA . GLU A 1 86 ? -4.727 8.700 8.061 1.00 94.56 86 GLU A CA 1
ATOM 698 C C . GLU A 1 86 ? -4.511 8.348 9.541 1.00 94.56 86 GLU A C 1
ATOM 700 O O . GLU A 1 86 ? -3.513 7.721 9.881 1.00 94.56 86 GLU A O 1
ATOM 705 N N . GLU A 1 87 ? -5.475 8.658 10.416 1.00 94.94 87 GLU A N 1
ATOM 706 C CA . GLU A 1 87 ? -5.405 8.302 11.842 1.00 94.94 87 GLU A CA 1
ATOM 707 C C . GLU A 1 87 ? -5.198 6.799 12.064 1.00 94.94 87 GLU A C 1
ATOM 709 O O . GLU A 1 87 ? -4.388 6.402 12.901 1.00 94.94 87 GLU A O 1
ATOM 714 N N . ASP A 1 88 ? -5.920 5.963 11.312 1.00 95.31 88 ASP A N 1
ATOM 715 C CA . ASP A 1 88 ? -5.833 4.507 11.436 1.00 95.31 88 ASP A CA 1
ATOM 716 C C . ASP A 1 88 ? -4.483 3.991 10.932 1.00 95.31 88 ASP A C 1
ATOM 718 O O . ASP A 1 88 ? -3.898 3.093 11.539 1.00 95.31 88 ASP A O 1
ATOM 722 N N . PHE A 1 89 ? -3.959 4.600 9.865 1.00 94.81 89 PHE A N 1
ATOM 723 C CA . PHE A 1 89 ? -2.618 4.324 9.359 1.00 94.81 89 PHE A CA 1
ATOM 724 C C . PHE A 1 89 ? -1.539 4.682 10.387 1.00 94.81 89 PHE A C 1
ATOM 726 O O . PHE A 1 89 ? -0.703 3.839 10.709 1.00 94.81 89 PHE A O 1
ATOM 733 N N . ILE A 1 90 ? -1.585 5.889 10.960 1.00 94.06 90 ILE A N 1
ATOM 734 C CA . ILE A 1 90 ? -0.628 6.335 11.982 1.00 94.06 90 ILE A CA 1
ATOM 735 C C . ILE A 1 90 ? -0.705 5.431 13.217 1.00 94.06 90 ILE A C 1
ATOM 737 O O . ILE A 1 90 ? 0.324 4.992 13.725 1.00 94.06 90 ILE A O 1
ATOM 741 N N . ASN A 1 91 ? -1.916 5.110 13.681 1.00 92.94 91 ASN A N 1
ATOM 742 C CA . ASN A 1 91 ? -2.133 4.222 14.823 1.00 92.94 91 ASN A CA 1
ATOM 743 C C . ASN A 1 91 ? -1.659 2.783 14.559 1.00 92.94 91 ASN A C 1
ATOM 745 O O . ASN A 1 91 ? -1.211 2.109 15.481 1.00 92.94 91 ASN A O 1
ATOM 749 N N . MET A 1 92 ? -1.742 2.291 13.321 1.00 91.62 92 MET A N 1
ATOM 750 C CA . MET A 1 92 ? -1.151 1.003 12.956 1.00 91.62 92 MET A CA 1
ATOM 751 C C . MET A 1 92 ? 0.382 1.071 12.983 1.00 91.62 92 MET A C 1
ATOM 753 O O . MET A 1 92 ? 1.021 0.197 13.562 1.00 91.62 92 MET A O 1
ATOM 757 N N . MET A 1 93 ? 0.969 2.112 12.389 1.00 90.81 93 MET A N 1
ATOM 758 C CA . MET A 1 93 ? 2.423 2.280 12.270 1.00 90.81 93 MET A CA 1
ATOM 759 C C . MET A 1 93 ? 3.124 2.598 13.598 1.00 90.81 93 MET A C 1
ATOM 761 O O . MET A 1 93 ? 4.322 2.365 13.722 1.00 90.81 93 MET A O 1
ATOM 765 N N . SER A 1 94 ? 2.402 3.123 14.590 1.00 89.75 94 SER A N 1
ATOM 766 C CA . SER A 1 94 ? 2.941 3.412 15.924 1.00 89.75 94 SER A CA 1
ATOM 767 C C . SER A 1 94 ? 2.992 2.191 16.845 1.00 89.75 94 SER A C 1
ATOM 769 O O . SER A 1 94 ? 3.588 2.261 17.924 1.00 89.75 94 SER A O 1
ATOM 771 N N . LYS A 1 95 ? 2.375 1.070 16.452 1.00 82.50 95 LYS A N 1
ATOM 772 C CA . LYS A 1 95 ? 2.422 -0.171 17.229 1.00 82.50 95 LYS A CA 1
ATOM 773 C C . LYS A 1 95 ? 3.802 -0.825 17.092 1.00 82.50 95 LYS A C 1
ATOM 775 O O . LYS A 1 95 ? 4.361 -0.838 15.996 1.00 82.50 95 LYS A O 1
ATOM 780 N N . PRO A 1 96 ? 4.357 -1.376 18.184 1.00 74.50 96 PRO A N 1
ATOM 781 C CA . PRO A 1 96 ? 5.606 -2.123 18.116 1.00 74.50 96 PRO A CA 1
ATOM 782 C C . PRO A 1 96 ? 5.440 -3.369 17.232 1.00 74.50 96 PRO A C 1
ATOM 784 O O . PRO A 1 96 ? 4.370 -3.983 17.222 1.00 74.50 96 PRO A O 1
ATOM 787 N N . ALA A 1 97 ? 6.500 -3.696 16.489 1.00 61.25 97 ALA A N 1
ATOM 788 C CA . ALA A 1 97 ? 6.574 -4.845 15.584 1.00 61.25 97 ALA A CA 1
ATOM 789 C C . ALA A 1 97 ? 6.798 -6.175 16.318 1.00 61.25 97 ALA A C 1
ATOM 791 O O . ALA A 1 97 ? 7.461 -6.159 17.381 1.00 61.25 97 ALA A O 1
#

Radius of gyration: 16.98 Å; chains: 1; bounding box: 39×37×40 Å

Organism: Solanum verrucosum (NCBI:txid315347)

Sequence (97 aa):
MPAVEPIPVKQVSYNNGVPRIVWTEKEVDMMNIIENLQYAVVGKFSYGWPDLDELRIQIPKQCNVKGDCKIGLLRKRHILIRFTREEDFINMMSKPA

Foldseek 3Di:
DPDQDDDDDFDWDDDPNDTDGDDDPVRVVSVCVVVVVPLKDKDFDPDFADPQVVCLVVVCVVLVQPFDWDWDDDDGRIIIIHHPDPVSSVSVVPDDD

Secondary structure (DSSP, 8-state):
---PPPPPPPPPEEETTEEE----HHHHHHHHHHTT-TTEEEEE-SSS---HHHHHHHHHHHTT--S-EEEEEEETTEEEEEESSHHHHHHHHTS--

InterPro domains:
  IPR025558 Domain of unknown function DUF4283 [PF14111] (34-96)

pLDDT: mean 89.68, std 7.96, range [54.47, 96.88]